Protein AF-A0A959AFT3-F1 (afdb_monomer_lite)

Structure (mmCIF, N/CA/C/O backbone):
data_AF-A0A959AFT3-F1
#
_entry.id   AF-A0A959AFT3-F1
#
loop_
_atom_site.group_PDB
_atom_site.id
_atom_site.type_symbol
_atom_site.label_atom_id
_atom_site.label_alt_id
_atom_site.label_comp_id
_atom_site.label_asym_id
_atom_site.label_entity_id
_atom_site.label_seq_id
_atom_site.pdbx_PDB_ins_code
_atom_site.Cartn_x
_atom_site.Cartn_y
_atom_site.Cartn_z
_atom_site.occupancy
_atom_site.B_iso_or_equiv
_atom_site.auth_seq_id
_atom_site.auth_comp_id
_atom_site.auth_asym_id
_atom_site.auth_atom_id
_atom_site.pdbx_PDB_model_num
ATOM 1 N N . MET A 1 1 ? -37.878 -51.610 -38.962 1.00 50.38 1 MET A N 1
ATOM 2 C CA . MET A 1 1 ? -36.842 -50.575 -38.734 1.00 50.38 1 MET A CA 1
ATOM 3 C C . MET A 1 1 ? -37.470 -49.386 -37.999 1.00 50.38 1 MET A C 1
ATOM 5 O O . MET A 1 1 ? -37.753 -48.377 -38.619 1.00 50.38 1 MET A O 1
ATOM 9 N N . THR A 1 2 ? -37.779 -49.506 -36.700 1.00 52.66 2 THR A N 1
ATOM 10 C CA . THR A 1 2 ? -38.501 -48.443 -35.948 1.00 52.66 2 THR A CA 1
ATOM 11 C C . THR A 1 2 ? -38.073 -48.290 -34.482 1.00 52.66 2 THR A C 1
ATOM 13 O O . THR A 1 2 ? -38.645 -47.487 -33.753 1.00 52.66 2 THR A O 1
ATOM 16 N N . MET A 1 3 ? -37.017 -48.972 -34.034 1.00 51.50 3 MET A N 1
ATOM 17 C CA . MET A 1 3 ? -36.477 -48.813 -32.678 1.00 51.50 3 MET A CA 1
ATOM 18 C C . MET A 1 3 ? -35.262 -47.884 -32.684 1.00 51.50 3 MET A C 1
ATOM 20 O O . MET A 1 3 ? -34.153 -48.362 -32.525 1.00 51.50 3 MET A O 1
ATOM 24 N N . ASN A 1 4 ? -35.423 -46.583 -32.953 1.00 55.84 4 ASN A N 1
ATOM 25 C CA . ASN A 1 4 ? -34.305 -45.625 -32.794 1.00 55.84 4 ASN A CA 1
ATOM 26 C C . ASN A 1 4 ? -34.704 -44.142 -32.659 1.00 55.84 4 ASN A C 1
ATOM 28 O O . ASN A 1 4 ? -33.827 -43.295 -32.496 1.00 55.84 4 ASN A O 1
ATOM 32 N N . LEU A 1 5 ? -35.998 -43.795 -32.716 1.00 53.03 5 LEU A N 1
ATOM 33 C CA . LEU A 1 5 ? -36.436 -42.392 -32.645 1.00 53.03 5 LEU A CA 1
ATOM 34 C C . LEU A 1 5 ? -36.875 -41.945 -31.239 1.00 53.03 5 LEU A C 1
ATOM 36 O O . LEU A 1 5 ? -36.595 -40.811 -30.862 1.00 53.03 5 LEU A O 1
ATOM 40 N N . PHE A 1 6 ? -37.500 -42.817 -30.437 1.00 52.81 6 PHE A N 1
ATOM 41 C CA . PHE A 1 6 ? -37.959 -42.465 -29.081 1.00 52.81 6 PHE A CA 1
ATOM 42 C C . PHE A 1 6 ? -36.811 -42.323 -28.071 1.00 52.81 6 PHE A C 1
ATOM 44 O O . PHE A 1 6 ? -36.791 -41.362 -27.307 1.00 52.81 6 PHE A O 1
ATOM 51 N N . ALA A 1 7 ? -35.805 -43.205 -28.124 1.00 52.31 7 ALA A N 1
ATOM 52 C CA . ALA A 1 7 ? -34.633 -43.116 -27.248 1.00 52.31 7 ALA A CA 1
ATOM 53 C C . ALA A 1 7 ? -33.841 -41.817 -27.481 1.00 52.31 7 ALA A C 1
ATOM 55 O O . ALA A 1 7 ? -33.435 -41.162 -26.528 1.00 52.31 7 ALA A O 1
ATOM 56 N N . LYS A 1 8 ? -33.707 -41.371 -28.739 1.00 45.59 8 LYS A N 1
ATOM 57 C CA . LYS A 1 8 ? -33.030 -40.108 -29.078 1.00 45.59 8 LYS A CA 1
ATOM 58 C C . LYS A 1 8 ? -33.766 -38.873 -28.545 1.00 45.59 8 LYS A C 1
ATOM 60 O O . LYS A 1 8 ? -33.109 -37.918 -28.156 1.00 45.59 8 LYS A O 1
ATOM 65 N N . ARG A 1 9 ? -35.105 -38.896 -28.476 1.00 48.78 9 ARG A N 1
ATOM 66 C CA . ARG A 1 9 ? -35.923 -37.775 -27.968 1.00 48.78 9 ARG A CA 1
ATOM 67 C C . ARG A 1 9 ? -35.876 -37.617 -26.445 1.00 48.78 9 ARG A C 1
ATOM 69 O O . ARG A 1 9 ? -36.058 -36.506 -25.967 1.00 48.78 9 ARG A O 1
ATOM 76 N N . LEU A 1 10 ? -35.605 -38.696 -25.708 1.00 49.09 10 LEU A N 1
ATOM 77 C CA . LEU A 1 10 ? -35.409 -38.675 -24.251 1.00 49.09 10 LEU A CA 1
ATOM 78 C C . LEU A 1 10 ? -33.938 -38.466 -23.855 1.00 49.09 10 LEU A C 1
ATOM 80 O O . LEU A 1 10 ? -33.671 -37.838 -22.838 1.00 49.09 10 LEU A O 1
ATOM 84 N N . LEU A 1 11 ? -32.982 -38.922 -24.673 1.00 50.16 11 LEU A N 1
ATOM 85 C CA . LEU A 1 11 ? -31.544 -38.749 -24.423 1.00 50.16 11 LEU A CA 1
ATOM 86 C C . LEU A 1 11 ? -31.043 -37.322 -24.719 1.00 50.16 11 LEU A C 1
ATOM 88 O O . LEU A 1 11 ? -30.145 -36.845 -24.032 1.00 50.16 11 LEU A O 1
ATOM 92 N N . TYR A 1 12 ? -31.625 -36.625 -25.705 1.00 47.81 12 TYR A N 1
ATOM 93 C CA . TYR A 1 12 ? -31.210 -35.270 -26.104 1.00 47.81 12 TYR A CA 1
ATOM 94 C C . TYR A 1 12 ? -31.439 -34.189 -25.026 1.00 47.81 12 TYR A C 1
ATOM 96 O O . TYR A 1 12 ? -30.485 -33.472 -24.729 1.00 47.81 12 TYR A O 1
ATOM 104 N N . PRO A 1 13 ? -32.623 -34.077 -24.378 1.00 51.22 13 PRO A N 1
ATOM 105 C CA . PRO A 1 13 ? -32.836 -33.068 -23.341 1.00 51.22 13 PRO A CA 1
ATOM 106 C C . PRO A 1 13 ? -32.063 -33.386 -22.055 1.00 51.22 13 PRO A C 1
ATOM 108 O O . PRO A 1 13 ? -31.607 -32.468 -21.380 1.00 51.22 13 PRO A O 1
ATOM 111 N N . VAL A 1 14 ? -31.857 -34.674 -21.742 1.00 58.31 14 VAL A N 1
ATOM 112 C CA . VAL A 1 14 ? -31.076 -35.119 -20.574 1.00 58.31 14 VAL A CA 1
ATOM 113 C C . VAL A 1 14 ? -29.596 -34.776 -20.747 1.00 58.31 14 VAL A C 1
ATOM 115 O O . VAL A 1 14 ? -28.982 -34.262 -19.817 1.00 58.31 14 VAL A O 1
ATOM 118 N N . PHE A 1 15 ? -29.036 -34.972 -21.945 1.00 56.56 15 PHE A N 1
ATOM 119 C CA . PHE A 1 15 ? -27.649 -34.613 -22.240 1.00 56.56 15 PHE A CA 1
ATOM 120 C C . PHE A 1 15 ? -27.430 -33.089 -22.254 1.00 56.56 15 PHE A C 1
ATOM 122 O O . PHE A 1 15 ? -26.429 -32.613 -21.724 1.00 56.56 15 PHE A O 1
ATOM 129 N N . THR A 1 16 ? -28.386 -32.300 -22.765 1.00 58.25 16 THR A N 1
ATOM 130 C CA . THR A 1 16 ? -28.302 -30.828 -22.705 1.00 58.25 16 THR A CA 1
ATOM 131 C C . THR A 1 16 ? -28.456 -30.272 -21.287 1.00 58.25 16 THR A C 1
ATOM 133 O O . THR A 1 16 ? -27.805 -29.284 -20.956 1.00 58.25 16 THR A O 1
ATOM 136 N N . LEU A 1 17 ? -29.261 -30.909 -20.424 1.00 57.31 17 LEU A N 1
ATOM 137 C CA . LEU A 1 17 ? -29.411 -30.487 -19.026 1.00 57.31 17 LEU A CA 1
ATOM 138 C C . LEU A 1 17 ? -28.144 -30.788 -18.201 1.00 57.31 17 LEU A C 1
ATOM 140 O O . LEU A 1 17 ? -27.763 -29.994 -17.348 1.00 57.31 17 LEU A O 1
ATOM 144 N N . LEU A 1 18 ? -27.460 -31.903 -18.486 1.00 59.19 18 LEU A N 1
ATOM 145 C CA . LEU A 1 18 ? -26.244 -32.321 -17.776 1.00 59.19 18 LEU A CA 1
ATOM 146 C C . LEU A 1 18 ? -25.041 -31.408 -18.069 1.00 59.19 18 LEU A C 1
ATOM 148 O O . LEU A 1 18 ? -24.259 -31.113 -17.170 1.00 59.19 18 LEU A O 1
ATOM 152 N N . VAL A 1 19 ? -24.918 -30.911 -19.304 1.00 60.91 19 VAL A N 1
ATOM 153 C CA . VAL A 1 19 ? -23.865 -29.953 -19.692 1.00 60.91 19 VAL A CA 1
ATOM 154 C C . VAL A 1 19 ? -24.105 -28.573 -19.065 1.00 60.91 19 VAL A C 1
ATOM 156 O O . VAL A 1 19 ? -23.151 -27.928 -18.641 1.00 60.91 19 VAL A O 1
ATOM 159 N N . ALA A 1 20 ? -25.362 -28.137 -18.920 1.00 59.06 20 ALA A N 1
ATOM 160 C CA . ALA A 1 20 ? -25.692 -26.853 -18.293 1.00 59.06 20 ALA A CA 1
ATOM 161 C C . ALA A 1 20 ? -25.366 -26.811 -16.784 1.00 59.06 20 ALA A C 1
ATOM 163 O O . ALA A 1 20 ? -24.941 -25.776 -16.277 1.00 59.06 20 ALA A O 1
ATOM 164 N N . VAL A 1 21 ? -25.499 -27.937 -16.072 1.00 60.09 21 VAL A N 1
ATOM 165 C CA . VAL A 1 21 ? -25.155 -28.039 -14.638 1.00 60.09 21 VAL A CA 1
ATOM 166 C C . VAL A 1 21 ? -23.637 -27.990 -14.408 1.00 60.09 21 VAL A C 1
ATOM 168 O O . VAL A 1 21 ? -23.182 -27.443 -13.405 1.00 60.09 21 VAL A O 1
ATOM 171 N N . LEU A 1 22 ? -22.836 -28.491 -15.354 1.00 57.91 22 LEU A N 1
ATOM 172 C CA . LEU A 1 22 ? -21.369 -28.477 -15.263 1.00 57.91 22 LEU A CA 1
ATOM 173 C C . LEU A 1 22 ? -20.749 -27.098 -15.544 1.00 57.91 22 LEU A C 1
ATOM 175 O O . LEU A 1 22 ? -19.599 -26.867 -15.180 1.00 57.91 22 LEU A O 1
ATOM 179 N N . LEU A 1 23 ? -21.505 -26.167 -16.134 1.00 57.06 23 LEU A N 1
ATOM 180 C CA . LEU A 1 23 ? -21.050 -24.797 -16.399 1.00 57.06 23 LEU A CA 1
ATOM 181 C C . LEU A 1 23 ? -21.301 -23.826 -15.231 1.00 57.06 23 LEU A C 1
ATOM 183 O O . LEU A 1 23 ? -20.816 -22.699 -15.274 1.00 57.06 23 LEU A O 1
ATOM 187 N N . TRP A 1 24 ? -22.000 -24.245 -14.166 1.00 55.09 24 TRP A N 1
ATOM 188 C CA . TRP A 1 24 ? -22.229 -23.400 -12.979 1.00 55.09 24 TRP A CA 1
ATOM 189 C C . TRP A 1 24 ? -21.109 -23.486 -11.930 1.00 55.09 24 TRP A C 1
ATOM 191 O O . TRP A 1 24 ? -21.090 -22.716 -10.978 1.00 55.09 24 TRP A O 1
ATOM 201 N N . GLN A 1 25 ? -20.129 -24.375 -12.104 1.00 58.41 25 GLN A N 1
ATOM 202 C CA . GLN A 1 25 ? -18.958 -24.455 -11.214 1.00 58.41 25 GLN A CA 1
ATOM 203 C C . GLN A 1 25 ? -17.856 -23.435 -11.590 1.00 58.41 25 GLN A C 1
ATOM 205 O O . GLN A 1 25 ? -16.703 -23.564 -11.182 1.00 58.41 25 GLN A O 1
ATOM 210 N N . GLY A 1 26 ? -18.189 -22.418 -12.391 1.00 61.81 26 GLY A N 1
ATOM 211 C CA . GLY A 1 26 ? -17.262 -21.391 -12.860 1.00 61.81 26 GLY A CA 1
ATOM 212 C C . GLY A 1 26 ? -16.961 -20.323 -11.807 1.00 61.81 26 GLY A C 1
ATOM 213 O O . GLY A 1 26 ? -17.759 -19.415 -11.599 1.00 61.81 26 GLY A O 1
ATOM 214 N N . CYS A 1 27 ? -15.762 -20.417 -11.226 1.00 56.44 27 CYS A N 1
ATOM 215 C CA . CYS A 1 27 ? -15.058 -19.419 -10.413 1.00 56.44 27 CYS A CA 1
ATOM 216 C C . CYS A 1 27 ? -15.701 -19.045 -9.068 1.00 56.44 27 CYS A C 1
ATOM 218 O O . CYS A 1 27 ? -16.203 -17.937 -8.880 1.00 56.44 27 CYS A O 1
ATOM 220 N N . LYS A 1 28 ? -15.484 -19.892 -8.054 1.00 53.88 28 LYS A N 1
ATOM 221 C CA . LYS A 1 28 ? -15.129 -19.334 -6.745 1.00 53.88 28 LYS A CA 1
ATOM 222 C C . LYS A 1 28 ? -13.781 -18.634 -6.933 1.00 53.88 28 LYS A C 1
ATOM 224 O O . LYS A 1 28 ? -12.808 -19.274 -7.325 1.00 53.88 28 LYS A O 1
ATOM 229 N N . LYS A 1 29 ? -13.737 -17.309 -6.769 1.00 46.47 29 LYS A N 1
ATOM 230 C CA . LYS A 1 29 ? -12.467 -16.651 -6.465 1.00 46.47 29 LYS A CA 1
ATOM 231 C C . LYS A 1 29 ? -12.096 -17.187 -5.091 1.00 46.47 29 LYS A C 1
ATOM 233 O O . LYS A 1 29 ? -12.714 -16.776 -4.118 1.00 46.47 29 LYS A O 1
ATOM 238 N N . ASP A 1 30 ? -11.181 -18.146 -5.051 1.00 48.66 30 ASP A N 1
ATOM 239 C CA . ASP A 1 30 ? -10.414 -18.388 -3.842 1.00 48.66 30 ASP A CA 1
ATOM 240 C C . ASP A 1 30 ? -9.631 -17.092 -3.635 1.00 48.66 30 ASP A C 1
ATOM 242 O O . ASP A 1 30 ? -8.664 -16.793 -4.339 1.00 48.66 30 ASP A O 1
ATOM 246 N N . ASP A 1 31 ? -10.145 -16.251 -2.749 1.00 51.16 31 ASP A N 1
ATOM 247 C CA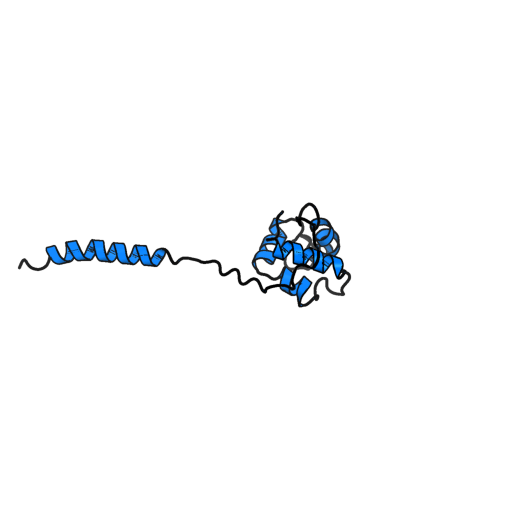 . ASP A 1 31 ? -9.418 -15.187 -2.093 1.00 51.16 31 ASP A CA 1
ATOM 248 C C . ASP A 1 31 ? -8.308 -15.850 -1.282 1.00 51.16 31 ASP A C 1
ATOM 250 O O . ASP A 1 31 ? -8.371 -15.976 -0.066 1.00 51.16 31 ASP A O 1
ATOM 254 N N . GLY A 1 32 ? -7.267 -16.300 -1.988 1.00 43.66 32 GLY A N 1
ATOM 255 C CA . GLY A 1 32 ? -5.983 -16.712 -1.437 1.00 43.66 32 GLY A CA 1
ATOM 256 C C . GLY A 1 32 ? -5.249 -15.520 -0.830 1.00 43.66 32 GLY A C 1
ATOM 257 O O . GLY A 1 32 ? -4.076 -15.295 -1.126 1.00 43.66 32 GLY A O 1
ATOM 258 N N . GLY A 1 33 ? -5.954 -14.728 -0.018 1.00 50.59 33 GLY A N 1
ATOM 259 C CA . GLY A 1 33 ? -5.364 -13.797 0.908 1.00 50.59 33 GLY A CA 1
ATOM 260 C C . GLY A 1 33 ? -4.421 -14.609 1.768 1.00 50.59 33 GLY A C 1
ATOM 261 O O . GLY A 1 33 ? -4.828 -15.478 2.531 1.00 50.59 33 GLY A O 1
ATOM 262 N N . GLN A 1 34 ? -3.129 -14.362 1.596 1.00 53.78 34 GLN A N 1
ATOM 263 C CA . GLN A 1 34 ? -2.205 -14.576 2.692 1.00 53.78 34 GLN A CA 1
ATOM 264 C C . GLN A 1 34 ? -2.844 -13.855 3.883 1.00 53.78 34 GLN A C 1
ATOM 266 O O . GLN A 1 34 ? -3.099 -12.655 3.793 1.00 53.78 34 GLN A O 1
ATOM 271 N N . ASP A 1 35 ? -3.207 -14.571 4.941 1.00 70.75 35 ASP A N 1
ATOM 272 C CA . ASP A 1 35 ? -3.720 -13.907 6.131 1.00 70.75 35 ASP A CA 1
ATOM 273 C C . ASP A 1 35 ? -2.556 -13.096 6.709 1.00 70.75 35 ASP A C 1
ATOM 275 O O . ASP A 1 35 ? -1.575 -13.640 7.224 1.00 70.75 35 ASP A O 1
ATOM 279 N N . GLY A 1 36 ? -2.620 -11.775 6.534 1.00 78.44 36 GLY A N 1
ATOM 280 C CA . GLY A 1 36 ? -1.701 -10.850 7.181 1.00 78.44 36 GLY A CA 1
ATOM 281 C C . GLY A 1 36 ? -1.775 -10.987 8.706 1.00 78.44 36 GLY A C 1
ATOM 282 O O . GLY A 1 36 ? -2.705 -11.601 9.239 1.00 78.44 36 GLY A O 1
ATOM 283 N N . PRO A 1 37 ? -0.822 -10.402 9.454 1.00 91.44 37 PRO A N 1
ATOM 284 C CA . PRO A 1 37 ? -0.963 -10.308 10.904 1.00 91.44 37 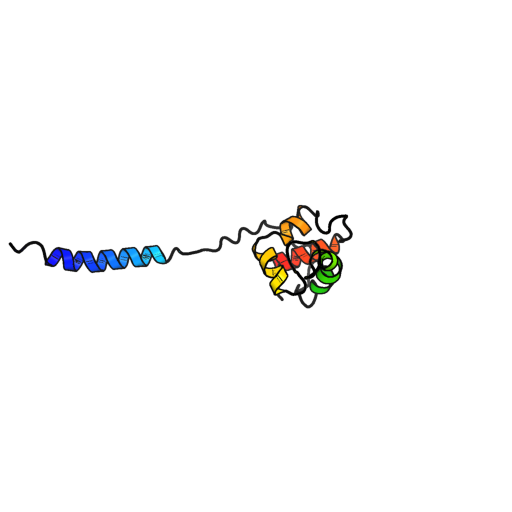PRO A CA 1
ATOM 285 C C . PRO A 1 37 ? -2.311 -9.657 11.258 1.00 91.44 37 PRO A C 1
ATOM 287 O O . PRO A 1 37 ? -2.792 -8.819 10.496 1.00 91.44 37 PRO A O 1
ATOM 290 N N . PRO A 1 38 ? -2.935 -9.988 12.399 1.00 93.06 38 PRO A N 1
ATOM 291 C CA . PRO A 1 38 ? -4.204 -9.376 12.777 1.00 93.06 38 PRO A CA 1
ATOM 292 C C . PRO A 1 38 ? -4.073 -7.850 12.849 1.00 93.06 38 PRO A C 1
ATOM 294 O O . PRO A 1 38 ? -3.028 -7.319 13.236 1.00 93.06 38 PRO A O 1
ATOM 297 N N . CYS A 1 39 ? -5.144 -7.135 12.496 1.00 93.94 39 CYS A N 1
ATOM 298 C CA . CYS A 1 39 ? -5.173 -5.686 12.654 1.00 93.94 39 CYS A CA 1
ATOM 299 C C . CYS A 1 39 ? -4.997 -5.320 14.135 1.00 93.94 39 CYS A C 1
ATOM 301 O O . CYS A 1 39 ? -5.747 -5.785 14.993 1.00 93.94 39 CYS A O 1
ATOM 303 N N . ASN A 1 40 ? -4.012 -4.473 14.427 1.00 93.81 40 ASN A N 1
ATOM 304 C CA . ASN A 1 40 ? -3.675 -4.025 15.779 1.00 93.81 40 ASN A CA 1
ATOM 305 C C . ASN A 1 40 ? -4.175 -2.599 16.087 1.00 93.81 40 ASN A C 1
ATOM 307 O O . ASN A 1 40 ? -3.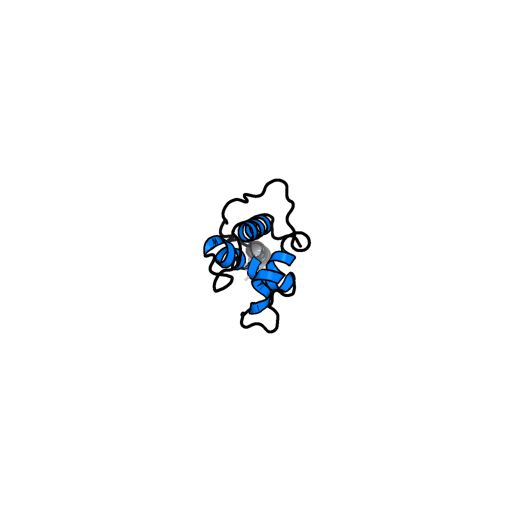880 -2.070 17.157 1.00 93.81 40 ASN A O 1
ATOM 311 N N . ILE A 1 41 ? -4.935 -1.980 15.176 1.00 93.62 41 ILE A N 1
ATOM 312 C CA . ILE A 1 41 ? -5.498 -0.634 15.337 1.00 93.62 41 ILE A CA 1
ATOM 313 C C . ILE A 1 41 ? -7.010 -0.747 15.543 1.00 93.62 41 ILE A C 1
ATOM 315 O O . ILE A 1 41 ? -7.760 -1.075 14.627 1.00 93.62 41 ILE A O 1
ATOM 319 N N . SER A 1 42 ? -7.470 -0.458 16.759 1.00 91.56 42 SER A N 1
ATOM 320 C CA . SER A 1 42 ? -8.888 -0.516 17.127 1.00 91.56 42 SER A CA 1
ATOM 321 C C . SER A 1 42 ? -9.593 0.832 16.964 1.00 91.56 42 SER A C 1
ATOM 323 O O . SER A 1 42 ? -9.011 1.876 17.253 1.00 91.56 42 SER A O 1
ATOM 325 N N . GLY A 1 43 ? -10.879 0.810 16.598 1.00 90.44 43 GLY A N 1
ATOM 326 C CA . GLY A 1 43 ? -11.739 2.004 16.597 1.00 90.44 43 GLY A CA 1
ATOM 327 C C . GLY A 1 43 ? -11.553 2.941 15.401 1.00 90.44 43 GLY A C 1
ATOM 328 O O . GLY A 1 43 ? -12.109 4.036 15.397 1.00 90.44 43 GLY A O 1
ATOM 329 N N . VAL A 1 44 ? -10.800 2.518 14.384 1.00 91.81 44 VAL A N 1
ATOM 330 C CA . VAL A 1 44 ? -10.580 3.275 13.147 1.00 91.81 44 VAL A CA 1
ATOM 331 C C . VAL A 1 44 ? -11.235 2.538 11.983 1.00 91.81 44 VAL A C 1
ATOM 333 O O . VAL A 1 44 ? -10.968 1.361 11.760 1.00 91.81 44 VAL A O 1
ATOM 336 N N . SER A 1 45 ? -12.073 3.244 11.222 1.00 93.31 45 SER A N 1
ATOM 337 C CA . SER A 1 45 ? -12.568 2.767 9.929 1.00 93.31 45 SER A CA 1
ATOM 338 C C . SER A 1 45 ? -11.592 3.205 8.845 1.00 93.31 45 SER A C 1
ATOM 340 O O . SER A 1 45 ? -11.556 4.383 8.496 1.00 93.31 45 SER A O 1
ATOM 342 N N . PHE A 1 46 ? -10.791 2.274 8.333 1.00 94.75 46 PHE A N 1
ATOM 343 C CA . PHE A 1 46 ? -9.799 2.580 7.307 1.00 94.75 46 PHE A CA 1
ATOM 344 C C . PHE A 1 46 ? -10.441 2.769 5.933 1.00 94.75 46 PHE A C 1
ATOM 346 O O . PHE A 1 46 ? -11.254 1.944 5.531 1.00 94.75 46 PHE A O 1
ATOM 353 N N . SER A 1 47 ? -10.016 3.790 5.186 1.00 97.25 47 SER A N 1
ATOM 354 C CA . SER A 1 47 ? -10.262 3.914 3.742 1.00 97.25 47 SER A CA 1
ATOM 355 C C . SER A 1 47 ? -9.048 4.473 2.997 1.00 97.25 47 SER A C 1
ATOM 357 O O . SER A 1 47 ? -8.136 5.059 3.600 1.00 97.25 47 SER A O 1
ATOM 359 N N . TYR A 1 48 ? -9.034 4.312 1.670 1.00 97.88 48 TYR A N 1
ATOM 360 C CA . TYR A 1 48 ? -8.000 4.897 0.820 1.00 97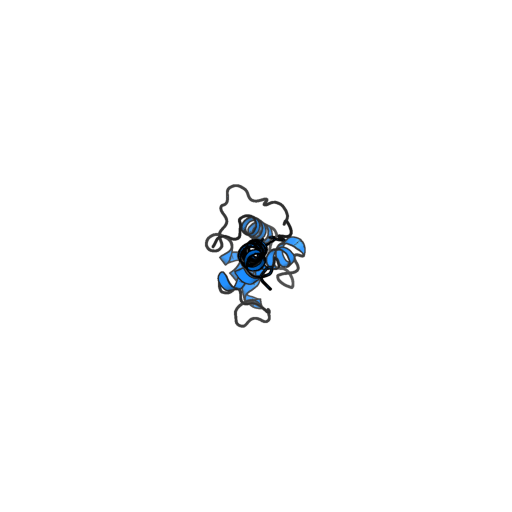.88 48 TYR A CA 1
ATOM 361 C C . TYR A 1 48 ? -7.955 6.413 0.997 1.00 97.88 48 TYR A C 1
ATOM 363 O O . TYR A 1 48 ? -6.911 6.970 1.320 1.00 97.88 48 TYR A O 1
ATOM 371 N N . THR A 1 49 ? -9.095 7.073 0.846 1.00 97.00 49 THR A N 1
ATOM 372 C CA . THR A 1 49 ? -9.224 8.531 0.902 1.00 97.00 49 THR A CA 1
ATOM 373 C C . THR A 1 49 ? -8.893 9.131 2.267 1.00 97.00 49 THR A C 1
ATOM 375 O O . THR A 1 49 ? -8.269 10.190 2.313 1.00 97.00 49 THR A O 1
ATOM 378 N N . ALA A 1 50 ? -9.267 8.474 3.369 1.00 95.31 50 ALA A N 1
ATOM 379 C CA . ALA A 1 50 ? -9.111 9.039 4.708 1.00 95.31 50 ALA A CA 1
ATOM 380 C C . ALA A 1 50 ? -7.738 8.762 5.337 1.00 95.31 50 ALA A C 1
ATOM 382 O O . ALA A 1 50 ? -7.199 9.623 6.030 1.00 95.31 50 ALA A O 1
ATOM 383 N N . ASN A 1 51 ? -7.168 7.570 5.124 1.00 96.19 51 ASN A N 1
ATOM 384 C CA . ASN A 1 51 ? -6.016 7.109 5.909 1.00 96.19 51 ASN A CA 1
ATOM 385 C C . ASN A 1 51 ? -4.816 6.724 5.043 1.00 96.19 51 ASN A C 1
ATOM 387 O O . ASN A 1 51 ? -3.675 7.017 5.398 1.00 96.19 51 ASN A O 1
ATOM 391 N N . ILE A 1 52 ? -5.060 6.050 3.919 1.00 98.19 52 ILE A N 1
ATOM 392 C CA . ILE A 1 52 ? -4.001 5.318 3.216 1.00 98.19 52 ILE A CA 1
ATOM 393 C C . ILE A 1 52 ? -3.379 6.121 2.081 1.00 98.19 52 ILE A C 1
ATOM 395 O O . ILE A 1 52 ? -2.177 5.995 1.850 1.00 98.19 52 ILE A O 1
ATOM 399 N N . LYS A 1 53 ? -4.134 7.003 1.417 1.00 97.81 53 LYS A N 1
ATOM 400 C CA . LYS A 1 53 ? -3.621 7.801 0.298 1.00 97.81 53 LYS A CA 1
ATOM 401 C C . LYS A 1 53 ? -2.376 8.586 0.702 1.00 97.81 53 LYS A C 1
ATOM 403 O O . LYS A 1 53 ? -1.379 8.536 -0.001 1.00 97.81 53 LYS A O 1
ATOM 408 N N . GLY A 1 54 ? -2.389 9.230 1.870 1.00 97.75 54 GLY A N 1
ATOM 409 C CA . GLY A 1 54 ? -1.219 9.958 2.362 1.00 97.75 54 GLY A CA 1
ATOM 410 C C . GLY A 1 54 ? 0.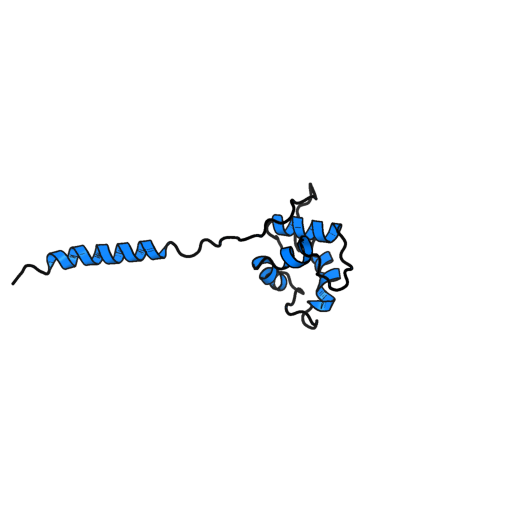009 9.064 2.583 1.00 97.75 54 GLY A C 1
ATOM 411 O O . GLY A 1 54 ? 1.132 9.510 2.371 1.00 97.75 54 GLY A O 1
ATOM 412 N N . ILE A 1 55 ? -0.186 7.804 2.985 1.00 98.00 55 ILE A N 1
ATOM 413 C CA . ILE A 1 55 ? 0.904 6.834 3.158 1.00 98.00 55 ILE A CA 1
ATOM 414 C C . ILE A 1 55 ? 1.460 6.416 1.792 1.00 98.00 55 ILE A C 1
ATOM 416 O O . ILE A 1 55 ? 2.679 6.411 1.621 1.00 98.00 55 ILE A O 1
ATOM 420 N N . ILE A 1 56 ? 0.587 6.121 0.822 1.00 97.56 56 ILE A N 1
ATOM 421 C CA . ILE A 1 56 ? 0.972 5.769 -0.556 1.00 97.56 56 ILE A CA 1
ATOM 422 C C . ILE A 1 56 ? 1.718 6.928 -1.218 1.00 97.56 56 ILE A C 1
ATOM 424 O O . ILE A 1 56 ? 2.795 6.724 -1.778 1.00 97.56 56 ILE A O 1
ATOM 428 N N . ASP A 1 57 ? 1.189 8.147 -1.099 1.00 96.81 57 ASP A N 1
ATOM 429 C CA . ASP A 1 57 ? 1.774 9.351 -1.686 1.00 96.81 57 ASP A CA 1
ATOM 430 C C . ASP A 1 57 ? 3.219 9.561 -1.210 1.00 96.81 57 ASP A C 1
ATOM 432 O O . ASP A 1 57 ? 4.103 9.848 -2.015 1.00 96.81 57 ASP A O 1
ATOM 436 N N . ARG A 1 58 ? 3.475 9.374 0.092 1.00 95.94 58 ARG A N 1
ATOM 437 C CA . ARG A 1 58 ? 4.806 9.569 0.686 1.00 95.94 58 ARG A CA 1
ATOM 438 C C . ARG A 1 58 ? 5.776 8.424 0.422 1.00 95.94 58 ARG A C 1
ATOM 440 O O . ARG A 1 58 ? 6.959 8.678 0.225 1.00 95.94 58 ARG A O 1
ATOM 447 N N . ASN A 1 59 ? 5.302 7.181 0.483 1.00 97.19 59 ASN A N 1
ATOM 448 C CA . ASN A 1 59 ? 6.182 6.012 0.540 1.00 97.19 59 ASN A CA 1
ATOM 449 C C . ASN A 1 59 ? 6.296 5.263 -0.792 1.00 97.19 59 ASN A C 1
ATOM 451 O O . ASN A 1 59 ? 7.223 4.478 -0.961 1.00 97.19 59 ASN A O 1
ATOM 455 N N . CYS A 1 60 ? 5.365 5.456 -1.727 1.00 96.75 60 CYS A N 1
ATOM 456 C CA . CYS A 1 60 ? 5.295 4.634 -2.934 1.00 96.75 60 CYS A CA 1
ATOM 457 C C . CYS A 1 60 ? 5.550 5.426 -4.218 1.00 96.75 60 CYS A C 1
ATOM 459 O O . CYS A 1 60 ? 6.219 4.914 -5.113 1.00 96.75 60 CYS A O 1
ATOM 461 N N . LEU A 1 61 ? 5.038 6.657 -4.332 1.00 96.12 61 LEU A N 1
ATOM 462 C CA . LEU A 1 61 ? 4.949 7.356 -5.625 1.00 96.12 61 LEU A CA 1
ATOM 463 C C . LEU A 1 61 ? 6.282 7.827 -6.219 1.00 96.12 61 LEU A C 1
ATOM 465 O O . LEU A 1 61 ? 6.335 8.117 -7.410 1.00 96.12 61 LEU A O 1
ATOM 469 N N . SER A 1 62 ? 7.368 7.877 -5.447 1.00 94.81 62 SER A N 1
ATOM 470 C CA . SER A 1 62 ? 8.697 8.167 -6.008 1.00 94.81 62 SER A CA 1
ATOM 471 C C . SER A 1 62 ? 9.153 7.084 -6.993 1.00 94.81 62 SER A C 1
ATOM 473 O O . SER A 1 62 ? 9.738 7.401 -8.027 1.00 94.81 62 SER A O 1
ATOM 475 N N . CYS A 1 63 ? 8.846 5.817 -6.698 1.00 96.31 63 CYS A N 1
ATOM 476 C CA . CYS A 1 63 ? 9.153 4.680 -7.565 1.00 96.31 63 CYS A CA 1
ATOM 477 C C . CYS A 1 63 ? 7.947 4.232 -8.392 1.00 96.31 63 CYS A C 1
ATOM 479 O O . CYS A 1 63 ? 8.107 3.825 -9.534 1.00 96.31 63 CYS A O 1
ATOM 481 N N . HIS A 1 64 ? 6.749 4.323 -7.825 1.00 96.50 64 HIS A N 1
ATOM 482 C CA . HIS A 1 64 ? 5.499 3.829 -8.399 1.00 96.50 64 HIS A CA 1
ATOM 483 C C . HIS A 1 64 ? 4.530 4.953 -8.790 1.00 96.50 64 HIS A C 1
ATOM 485 O O . HIS A 1 64 ? 3.321 4.760 -8.786 1.00 96.50 64 HIS A O 1
ATOM 491 N N . GLY A 1 65 ? 5.023 6.155 -9.073 1.00 93.94 65 GLY A N 1
ATOM 492 C CA . GLY A 1 65 ? 4.266 7.152 -9.837 1.00 93.94 65 GLY A CA 1
ATOM 493 C C . GLY A 1 65 ? 4.434 6.870 -11.329 1.00 93.94 65 GLY A C 1
ATOM 494 O O . GLY A 1 65 ? 5.409 6.230 -11.703 1.00 93.94 65 GLY A O 1
ATOM 495 N N . GLY A 1 66 ? 3.543 7.346 -12.202 1.00 89.56 66 GLY A N 1
ATOM 496 C CA . GLY A 1 66 ? 3.527 6.972 -13.632 1.00 89.56 66 GLY A CA 1
ATOM 497 C C . GLY A 1 66 ? 4.809 7.220 -14.454 1.00 89.56 66 GLY A C 1
ATOM 498 O O . GLY A 1 66 ? 4.871 6.806 -15.607 1.00 89.56 66 GLY A O 1
ATOM 499 N N . LEU A 1 67 ? 5.832 7.870 -13.885 1.00 90.81 67 LEU A N 1
ATOM 500 C CA . LEU A 1 67 ? 7.168 8.062 -14.474 1.00 90.81 67 LEU A CA 1
ATOM 501 C C . LEU A 1 67 ? 8.310 7.424 -13.655 1.00 90.81 67 LEU A C 1
ATOM 503 O O . LEU A 1 67 ? 9.480 7.604 -13.987 1.00 90.81 67 LEU A O 1
ATOM 507 N N . GLY A 1 68 ? 7.994 6.747 -12.554 1.00 92.94 68 GLY A N 1
ATOM 508 C CA . GLY A 1 68 ? 8.974 6.122 -11.678 1.00 92.94 68 GLY A CA 1
ATOM 509 C C . GLY A 1 68 ? 9.495 4.783 -12.224 1.00 92.94 68 GLY A C 1
ATOM 510 O O . GLY A 1 68 ? 8.918 4.213 -13.149 1.00 92.94 68 GLY A O 1
ATOM 511 N N . PRO A 1 69 ? 10.602 4.264 -11.663 1.00 94.50 69 PRO A N 1
ATOM 512 C CA . PRO A 1 69 ? 11.229 3.005 -12.084 1.00 94.50 69 PRO A CA 1
ATOM 513 C C . PRO A 1 69 ? 10.415 1.731 -11.788 1.00 94.50 69 PRO A C 1
ATOM 515 O O . PRO A 1 69 ? 10.782 0.652 -12.250 1.00 94.50 69 PRO A O 1
ATOM 518 N N . GLY A 1 70 ? 9.361 1.818 -10.978 1.00 93.56 70 GLY A N 1
ATOM 519 C CA . GLY A 1 70 ? 8.550 0.680 -10.563 1.00 93.56 70 GLY A CA 1
ATOM 520 C C . GLY A 1 70 ? 7.635 0.156 -11.680 1.00 93.56 70 GLY A C 1
ATOM 521 O O . GLY A 1 70 ? 7.173 0.921 -12.521 1.00 93.56 70 GLY A O 1
ATOM 522 N N . PRO A 1 71 ? 7.293 -1.145 -11.676 1.00 93.06 71 PRO A N 1
ATOM 523 C CA . PRO A 1 71 ? 6.503 -1.778 -12.742 1.00 93.06 71 PRO A CA 1
ATOM 524 C C . PRO A 1 71 ? 5.012 -1.396 -12.760 1.00 93.06 71 PRO A C 1
ATOM 526 O O . PRO A 1 71 ? 4.287 -1.791 -13.673 1.00 93.06 71 PRO A O 1
ATOM 529 N N . HIS A 1 72 ? 4.533 -0.680 -11.742 1.00 94.56 72 HIS A N 1
ATOM 530 C CA . HIS A 1 72 ? 3.123 -0.339 -11.558 1.00 94.56 72 HIS A CA 1
ATOM 531 C C . HIS A 1 72 ? 2.977 1.110 -11.101 1.00 94.56 72 HIS A C 1
ATOM 533 O O . HIS A 1 72 ? 3.796 1.578 -10.308 1.00 94.56 72 HIS A O 1
ATOM 539 N N . ASP A 1 73 ? 1.907 1.768 -11.552 1.00 96.19 73 ASP A N 1
ATOM 540 C CA . ASP A 1 73 ? 1.545 3.134 -11.171 1.00 96.19 73 ASP A CA 1
ATOM 541 C C . ASP A 1 73 ? 0.455 3.131 -10.087 1.00 96.19 73 ASP A C 1
ATOM 543 O O . ASP A 1 73 ? -0.632 2.585 -10.277 1.00 96.19 73 ASP A O 1
ATOM 547 N N . TYR A 1 74 ? 0.743 3.753 -8.945 1.00 96.81 74 TYR A N 1
ATOM 548 C CA . TYR A 1 74 ? -0.137 3.882 -7.781 1.00 96.81 74 TYR A CA 1
ATOM 549 C C . TYR A 1 74 ? -0.660 5.310 -7.593 1.00 96.81 74 TYR A C 1
ATOM 551 O O . TYR A 1 74 ? -1.225 5.626 -6.544 1.00 96.81 74 TYR A O 1
ATOM 559 N N . SER A 1 75 ? -0.523 6.173 -8.608 1.00 95.31 75 SER A N 1
ATOM 560 C CA . SER A 1 75 ? -1.042 7.551 -8.588 1.00 95.31 75 SER A CA 1
ATOM 561 C C . SER A 1 75 ? -2.569 7.613 -8.436 1.00 95.31 75 SER A C 1
ATOM 563 O O . SER A 1 75 ? -3.128 8.662 -8.115 1.00 95.31 75 SER A O 1
ATOM 565 N N . THR A 1 76 ? -3.257 6.490 -8.659 1.00 96.12 76 THR A N 1
ATOM 566 C CA . THR A 1 76 ? -4.703 6.323 -8.479 1.00 96.12 76 THR A CA 1
ATOM 567 C C . THR A 1 76 ? -5.003 5.088 -7.630 1.00 96.12 76 THR A C 1
ATOM 569 O O . THR A 1 76 ? -4.200 4.155 -7.554 1.00 96.12 76 THR A O 1
ATOM 572 N N . TYR A 1 77 ? -6.188 5.057 -7.014 1.00 97.44 77 TYR A N 1
ATOM 573 C CA . TYR A 1 77 ? -6.668 3.879 -6.285 1.00 97.44 77 TYR A CA 1
ATOM 574 C C . TYR A 1 77 ? -6.752 2.650 -7.199 1.00 97.44 77 TYR A C 1
ATOM 576 O O . TYR A 1 77 ? -6.336 1.559 -6.828 1.00 97.44 77 TYR A O 1
ATOM 584 N N . GLU A 1 78 ? -7.256 2.833 -8.417 1.00 95.94 78 GLU A N 1
ATOM 585 C CA . GLU A 1 78 ? -7.420 1.772 -9.406 1.00 95.94 78 GLU A CA 1
ATOM 586 C C . GLU A 1 78 ? -6.073 1.147 -9.795 1.00 95.94 78 GLU A C 1
ATOM 588 O O . GLU A 1 78 ? -5.981 -0.073 -9.938 1.00 95.94 78 GLU A O 1
ATOM 593 N N . GLY A 1 79 ? -5.019 1.965 -9.888 1.00 94.69 79 GLY A N 1
ATOM 594 C CA . GLY A 1 79 ? -3.660 1.505 -10.158 1.00 94.69 79 GLY A CA 1
ATOM 595 C C . GLY A 1 79 ? -3.148 0.521 -9.103 1.00 94.69 79 GLY A C 1
ATOM 596 O O . GLY A 1 79 ? -2.759 -0.603 -9.433 1.00 94.69 79 GLY A O 1
ATOM 597 N N . ILE A 1 80 ? -3.238 0.887 -7.817 1.00 96.75 80 ILE A N 1
ATOM 598 C CA . ILE A 1 80 ? -2.808 0.004 -6.720 1.00 96.75 80 ILE A CA 1
ATOM 599 C C . ILE A 1 80 ? -3.770 -1.170 -6.483 1.00 96.75 80 ILE A C 1
ATOM 601 O O . ILE A 1 80 ? -3.329 -2.238 -6.056 1.00 96.75 80 ILE A O 1
ATOM 605 N N . LYS A 1 81 ? -5.065 -1.026 -6.804 1.00 96.75 81 LYS A N 1
ATOM 606 C CA . LYS A 1 81 ? -6.068 -2.087 -6.619 1.00 96.75 81 LYS A CA 1
ATOM 607 C C . LYS A 1 81 ? -5.670 -3.386 -7.318 1.00 96.75 81 LYS A C 1
ATOM 609 O O . LYS A 1 81 ? -5.779 -4.449 -6.722 1.00 96.75 81 LYS A O 1
ATOM 614 N N . SER A 1 82 ? -5.146 -3.310 -8.538 1.00 92.81 82 SER A N 1
ATOM 615 C CA . SER A 1 82 ? -4.689 -4.504 -9.266 1.00 92.81 82 SER A CA 1
ATOM 616 C C . SER A 1 82 ? -3.583 -5.280 -8.530 1.00 92.81 82 SER A C 1
ATOM 618 O O . SER A 1 82 ? -3.520 -6.505 -8.594 1.00 92.81 82 SER A O 1
ATOM 620 N N . VAL A 1 83 ? -2.723 -4.579 -7.790 1.00 95.62 83 VAL A N 1
ATOM 621 C CA . VAL A 1 83 ? -1.614 -5.156 -7.018 1.00 95.62 83 VAL A CA 1
ATOM 622 C C . VAL A 1 83 ? -2.098 -5.674 -5.661 1.00 95.62 83 VAL A C 1
ATOM 624 O O . VAL A 1 83 ? -1.595 -6.688 -5.174 1.00 95.62 83 VAL A O 1
ATOM 627 N N . LEU A 1 84 ? -3.106 -5.018 -5.078 1.00 96.31 84 LEU A N 1
ATOM 628 C CA . LEU A 1 84 ? -3.829 -5.489 -3.892 1.00 96.31 84 LEU A CA 1
ATOM 629 C C . LEU A 1 84 ? -4.571 -6.796 -4.172 1.00 96.31 84 LEU A C 1
ATOM 631 O O . LEU A 1 84 ? -4.426 -7.743 -3.405 1.00 96.31 84 LEU A O 1
ATOM 635 N N . ASP A 1 85 ? -5.290 -6.871 -5.294 1.00 94.88 85 ASP A N 1
ATOM 636 C CA . ASP A 1 85 ? -6.041 -8.059 -5.715 1.00 94.88 85 ASP A CA 1
ATOM 637 C C . ASP A 1 85 ? -5.119 -9.282 -5.915 1.00 94.88 85 ASP A C 1
ATOM 639 O O . ASP A 1 85 ? -5.548 -10.417 -5.732 1.00 94.88 85 ASP A O 1
ATOM 643 N N . ASN A 1 86 ? -3.841 -9.051 -6.241 1.00 93.50 86 ASN A N 1
ATOM 644 C CA . ASN A 1 86 ? -2.810 -10.086 -6.376 1.00 93.50 86 ASN A CA 1
ATOM 645 C C . ASN A 1 86 ? -2.035 -10.371 -5.070 1.00 93.50 86 ASN A C 1
ATOM 647 O O . ASN A 1 86 ? -1.050 -11.106 -5.092 1.00 93.50 86 ASN A O 1
ATOM 651 N N . GLY A 1 87 ? -2.409 -9.754 -3.942 1.00 94.88 87 GLY A N 1
ATOM 652 C CA . GLY A 1 87 ? -1.772 -9.954 -2.630 1.00 94.88 87 GLY A CA 1
ATOM 653 C C . GLY A 1 87 ? -0.366 -9.355 -2.482 1.00 94.88 87 GLY A C 1
ATOM 654 O O . GLY A 1 87 ? 0.251 -9.457 -1.422 1.00 94.88 87 GLY A O 1
ATOM 655 N N . LEU A 1 88 ? 0.153 -8.689 -3.515 1.00 95.75 88 LEU A N 1
ATOM 656 C CA . LEU A 1 88 ? 1.540 -8.224 -3.553 1.00 95.75 88 LEU A CA 1
ATOM 657 C C . LEU A 1 88 ? 1.809 -7.084 -2.567 1.00 95.75 88 LEU A C 1
ATOM 659 O O . LEU A 1 88 ? 2.899 -7.017 -2.006 1.00 95.75 88 LEU A O 1
ATOM 663 N N . VAL A 1 89 ? 0.837 -6.201 -2.315 1.00 97.00 89 VAL A N 1
ATOM 664 C CA . VAL A 1 89 ? 1.023 -5.136 -1.312 1.00 97.00 89 VAL A CA 1
ATOM 665 C C . VAL A 1 89 ? 1.218 -5.742 0.075 1.00 97.00 89 VAL A C 1
ATOM 667 O O . VAL A 1 89 ? 2.154 -5.362 0.773 1.00 97.00 89 VAL A O 1
ATOM 670 N N . LEU A 1 90 ? 0.391 -6.717 0.459 1.00 97.00 90 LEU A N 1
ATOM 671 C CA . LEU A 1 90 ? 0.529 -7.397 1.744 1.00 97.00 90 LEU A CA 1
ATOM 672 C C . LEU A 1 90 ? 1.898 -8.081 1.859 1.00 97.00 90 LEU A C 1
ATOM 674 O O . LEU A 1 90 ? 2.635 -7.854 2.820 1.00 97.00 90 LEU A O 1
ATOM 678 N N . GLU A 1 91 ? 2.264 -8.855 0.842 1.00 96.88 91 GLU A N 1
ATOM 679 C CA . GLU A 1 91 ? 3.517 -9.605 0.814 1.00 96.88 91 GLU A CA 1
ATOM 680 C C . GLU A 1 91 ? 4.747 -8.695 0.933 1.00 96.88 91 GLU A C 1
ATOM 682 O O . GLU A 1 91 ? 5.635 -8.935 1.749 1.00 96.88 91 GLU A O 1
ATOM 687 N N . ARG A 1 92 ? 4.816 -7.621 0.141 1.00 96.75 92 ARG A N 1
ATOM 688 C CA . ARG A 1 92 ? 6.009 -6.760 0.067 1.00 96.75 92 ARG A CA 1
ATOM 689 C C . ARG A 1 92 ? 6.070 -5.735 1.200 1.00 96.75 92 ARG A C 1
ATOM 691 O O . ARG A 1 92 ? 7.143 -5.440 1.726 1.00 96.75 92 ARG A O 1
ATOM 698 N N . VAL A 1 93 ? 4.924 -5.193 1.613 1.00 97.31 93 VAL A N 1
ATOM 699 C CA . VAL A 1 93 ? 4.868 -4.091 2.586 1.00 97.31 93 VAL A CA 1
ATOM 700 C C . VAL A 1 93 ? 4.719 -4.590 4.020 1.00 97.31 93 VAL A C 1
ATOM 702 O O . VAL A 1 93 ? 5.331 -4.019 4.923 1.00 97.31 93 VAL A O 1
ATOM 705 N N . VAL A 1 94 ? 3.940 -5.645 4.255 1.00 96.56 94 VAL A N 1
ATOM 706 C CA . VAL A 1 94 ? 3.621 -6.108 5.614 1.00 96.56 94 VAL A CA 1
ATOM 707 C C . VAL A 1 94 ? 4.493 -7.294 6.017 1.00 96.56 94 VAL A C 1
ATOM 709 O O . VAL A 1 94 ? 5.078 -7.267 7.101 1.00 96.56 94 VAL A O 1
ATOM 712 N N . ILE A 1 95 ? 4.615 -8.298 5.141 1.00 95.38 95 ILE A N 1
ATOM 713 C CA . ILE A 1 95 ? 5.313 -9.559 5.436 1.00 95.38 95 ILE A CA 1
ATOM 714 C C . ILE A 1 95 ? 6.828 -9.400 5.258 1.00 95.38 95 ILE A C 1
ATOM 716 O O . ILE A 1 95 ? 7.576 -9.464 6.233 1.00 95.38 95 ILE A O 1
ATOM 720 N N . LYS A 1 96 ? 7.292 -9.146 4.027 1.00 95.81 96 LYS A N 1
ATOM 721 C CA . LYS A 1 96 ? 8.725 -9.015 3.705 1.00 95.81 96 LYS A CA 1
ATOM 722 C C . LYS A 1 96 ? 9.324 -7.692 4.151 1.00 95.81 96 LYS A C 1
ATOM 724 O O . LYS A 1 96 ? 10.512 -7.635 4.456 1.00 95.81 96 LYS A O 1
ATOM 729 N N . LYS A 1 97 ? 8.502 -6.640 4.188 1.00 95.81 97 LYS A N 1
ATOM 730 C CA . LYS A 1 97 ? 8.909 -5.265 4.518 1.00 95.81 97 LYS A CA 1
ATOM 731 C C . LYS A 1 97 ? 10.068 -4.758 3.647 1.00 95.81 97 LYS A C 1
ATOM 733 O O . LYS A 1 97 ? 10.841 -3.909 4.084 1.00 95.81 97 LYS A O 1
ATOM 738 N N . ASP A 1 98 ? 10.171 -5.265 2.421 1.00 95.88 98 ASP A N 1
ATOM 739 C CA . ASP A 1 98 ? 11.227 -4.941 1.456 1.00 95.88 98 ASP A CA 1
ATOM 740 C C . ASP A 1 98 ? 10.835 -3.797 0.510 1.00 95.88 98 ASP A C 1
ATOM 742 O O . ASP A 1 98 ? 11.644 -3.357 -0.303 1.00 95.88 98 ASP A O 1
ATOM 746 N N . MET A 1 99 ? 9.607 -3.291 0.654 1.00 96.31 99 MET A N 1
ATOM 747 C CA . MET A 1 99 ? 9.150 -2.037 0.069 1.00 96.31 99 MET A CA 1
ATOM 748 C C . MET A 1 99 ? 8.782 -1.029 1.172 1.00 96.31 99 MET A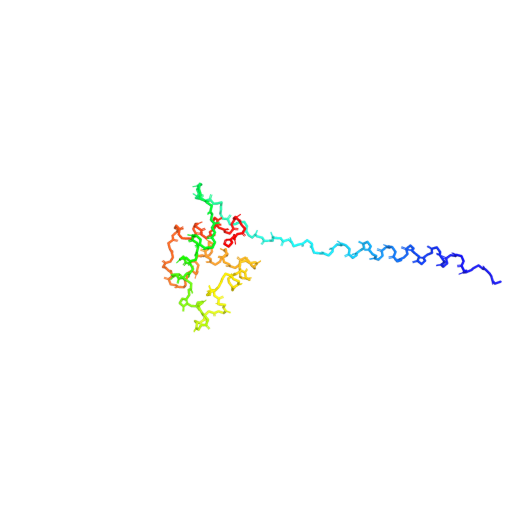 C 1
ATOM 750 O O . MET A 1 99 ? 8.144 -1.414 2.165 1.00 96.31 99 MET A O 1
ATOM 754 N N . PRO A 1 100 ? 9.153 0.255 1.026 1.00 96.00 100 PRO A N 1
ATOM 755 C CA . PRO A 1 100 ? 9.984 0.819 -0.047 1.00 96.00 100 PRO A CA 1
ATOM 756 C C . PRO A 1 100 ? 11.440 0.326 0.020 1.00 96.00 100 PRO A C 1
ATOM 758 O O . PRO A 1 100 ? 11.935 -0.008 1.100 1.00 96.00 100 PRO A O 1
ATOM 761 N N . GLU A 1 101 ? 12.121 0.272 -1.127 1.00 93.38 101 GLU A N 1
ATOM 762 C CA . GLU A 1 101 ? 13.541 -0.097 -1.184 1.00 93.38 101 GLU A CA 1
ATOM 763 C C . GLU A 1 101 ? 14.382 0.895 -0.367 1.00 93.38 101 GLU A C 1
ATOM 765 O O . GLU A 1 101 ? 14.170 2.105 -0.418 1.00 93.38 101 GLU A O 1
ATOM 770 N N . GLY A 1 102 ? 15.328 0.390 0.429 1.00 86.69 102 GLY A N 1
ATOM 771 C CA . GLY A 1 102 ? 16.109 1.224 1.352 1.00 86.69 102 GLY A CA 1
ATOM 772 C C . GLY A 1 102 ? 15.357 1.656 2.621 1.00 86.69 102 GLY A C 1
ATOM 773 O O . GLY A 1 102 ? 15.954 2.289 3.490 1.00 86.69 102 GLY A O 1
ATOM 774 N N . GLY A 1 103 ? 14.085 1.267 2.780 1.00 86.31 103 GLY A N 1
ATOM 775 C CA . GLY A 1 103 ? 13.291 1.506 3.984 1.00 86.31 103 GLY A CA 1
ATOM 776 C C . GLY A 1 103 ? 12.493 2.812 3.947 1.00 86.31 103 GLY A C 1
ATOM 777 O O . GLY A 1 103 ? 11.917 3.178 2.930 1.00 86.31 103 GLY A O 1
ATOM 778 N N . GLY A 1 104 ? 12.379 3.488 5.094 1.00 85.25 104 GLY A N 1
ATOM 779 C CA . GLY A 1 104 ? 11.682 4.780 5.221 1.00 85.25 104 GLY A CA 1
ATOM 780 C C . GLY A 1 104 ? 10.215 4.706 5.659 1.00 85.25 104 GLY A C 1
ATOM 781 O O . GLY A 1 104 ? 9.730 5.653 6.269 1.00 85.25 104 GLY A O 1
ATOM 782 N N . MET A 1 105 ? 9.538 3.572 5.457 1.00 95.50 105 MET A N 1
ATOM 783 C CA . MET A 1 105 ? 8.170 3.369 5.952 1.00 95.50 105 MET A CA 1
ATOM 784 C C . MET A 1 105 ? 8.165 2.858 7.399 1.00 95.50 105 MET A C 1
ATOM 786 O O . MET A 1 105 ? 8.761 1.817 7.707 1.00 95.50 105 MET A O 1
ATOM 790 N N . SER A 1 106 ? 7.450 3.567 8.274 1.00 96.69 106 SER A N 1
ATOM 791 C CA . SER A 1 106 ? 7.328 3.234 9.698 1.00 96.69 106 SER A CA 1
ATOM 792 C C . SER A 1 106 ? 6.462 1.991 9.949 1.00 96.69 106 SER A C 1
ATOM 794 O O . SER A 1 106 ? 5.628 1.610 9.127 1.00 96.69 106 SER A O 1
ATOM 796 N N . GLN A 1 107 ? 6.612 1.361 11.121 1.00 96.19 107 GLN A N 1
ATOM 797 C CA . GLN A 1 107 ? 5.762 0.223 11.492 1.00 96.19 107 GLN A CA 1
ATOM 798 C C . GLN A 1 107 ? 4.281 0.628 11.606 1.00 96.19 107 GLN A C 1
ATOM 800 O O . GLN A 1 107 ? 3.427 -0.114 11.144 1.00 96.19 107 GLN A O 1
ATOM 805 N N . ALA A 1 108 ? 3.977 1.829 12.111 1.00 96.81 108 ALA A N 1
ATOM 806 C CA . ALA A 1 108 ? 2.601 2.330 12.205 1.00 96.81 108 ALA A CA 1
ATOM 807 C C . ALA A 1 108 ? 1.935 2.517 10.826 1.00 96.81 108 ALA A C 1
ATOM 809 O O . ALA A 1 108 ? 0.737 2.275 10.667 1.00 96.81 108 ALA A O 1
ATOM 810 N N . GLU A 1 109 ? 2.704 2.914 9.807 1.00 97.81 109 GLU A N 1
ATOM 811 C CA . GLU A 1 109 ? 2.214 2.990 8.426 1.00 97.81 109 GLU A CA 1
ATOM 812 C C . GLU A 1 109 ? 1.953 1.597 7.840 1.00 97.81 109 GLU A C 1
ATOM 814 O O . GLU A 1 109 ? 0.913 1.389 7.215 1.00 97.81 109 GLU A O 1
ATOM 819 N N . ARG A 1 110 ? 2.843 0.625 8.091 1.00 97.88 110 ARG A N 1
ATOM 820 C CA . ARG A 1 110 ? 2.632 -0.776 7.680 1.00 97.88 110 ARG A CA 1
ATOM 821 C C . ARG A 1 110 ? 1.401 -1.381 8.350 1.00 97.88 110 ARG A C 1
ATOM 823 O O . ARG A 1 110 ? 0.610 -2.036 7.680 1.00 97.88 110 ARG A O 1
ATOM 830 N N . ASP A 1 111 ? 1.214 -1.113 9.638 1.00 97.44 111 ASP A N 1
ATOM 831 C CA . ASP A 1 111 ? 0.060 -1.568 10.416 1.00 97.44 111 ASP A CA 1
ATOM 832 C C . ASP A 1 111 ? -1.246 -0.957 9.888 1.00 97.44 111 ASP A C 1
ATOM 834 O O . ASP A 1 111 ? -2.244 -1.659 9.726 1.00 97.44 111 ASP A O 1
ATOM 838 N N . SER A 1 112 ? -1.219 0.328 9.518 1.00 98.00 112 SER A N 1
ATOM 839 C CA . SER A 1 112 ? -2.350 1.009 8.875 1.00 98.00 112 SER A CA 1
ATOM 840 C C . SER A 1 112 ? -2.711 0.370 7.530 1.00 98.00 112 SER A C 1
ATOM 842 O O . SER A 1 112 ? -3.885 0.112 7.265 1.00 98.00 112 SER A O 1
ATOM 844 N N . ILE A 1 113 ? -1.711 0.067 6.693 1.00 97.81 113 ILE A N 1
ATOM 845 C CA . ILE A 1 113 ? -1.913 -0.637 5.417 1.00 97.81 113 ILE A CA 1
ATOM 846 C C . ILE A 1 113 ? -2.480 -2.041 5.661 1.00 97.81 113 ILE A C 1
ATOM 848 O O . ILE A 1 113 ? -3.430 -2.432 4.989 1.00 97.81 113 ILE A O 1
ATOM 852 N N . ASN A 1 114 ? -1.952 -2.779 6.639 1.00 97.50 114 ASN A N 1
ATOM 853 C CA . ASN A 1 114 ? -2.434 -4.112 6.992 1.00 97.50 114 ASN A CA 1
ATOM 854 C C . ASN A 1 114 ? -3.907 -4.096 7.438 1.00 97.50 114 ASN A C 1
ATOM 856 O O . ASN A 1 114 ? -4.725 -4.836 6.898 1.00 97.50 114 ASN A O 1
ATOM 860 N N . CYS A 1 115 ? -4.272 -3.205 8.364 1.00 96.56 115 CYS A N 1
ATOM 861 C CA . CYS A 1 115 ? -5.654 -3.041 8.820 1.00 96.56 115 CYS A CA 1
ATOM 862 C C . CYS A 1 115 ? -6.610 -2.664 7.681 1.00 96.56 115 CYS A C 1
ATOM 864 O O . CYS A 1 115 ? -7.736 -3.160 7.617 1.00 96.56 115 CYS A O 1
ATOM 866 N N . TRP A 1 116 ? -6.161 -1.816 6.757 1.00 97.38 116 TRP A N 1
ATOM 867 C CA . TRP A 1 116 ? -6.940 -1.460 5.578 1.00 97.38 116 TRP A CA 1
ATOM 868 C C . TRP A 1 116 ? -7.129 -2.637 4.614 1.00 97.38 116 TRP A C 1
ATOM 870 O O . TRP A 1 116 ? -8.249 -2.857 4.154 1.00 97.38 116 TRP A O 1
ATOM 880 N N . ILE A 1 117 ? -6.082 -3.429 4.354 1.00 96.75 117 ILE A N 1
ATOM 881 C CA . ILE A 1 117 ? -6.166 -4.650 3.535 1.00 96.75 117 ILE A CA 1
ATOM 882 C C . ILE A 1 117 ? -7.157 -5.642 4.155 1.00 96.75 117 ILE A C 1
ATOM 884 O O . ILE A 1 117 ? -8.055 -6.109 3.458 1.00 96.75 117 ILE A O 1
ATOM 888 N N . LEU A 1 118 ? -7.055 -5.892 5.465 1.00 94.38 118 LEU A N 1
ATOM 889 C CA . LEU A 1 118 ? -7.968 -6.777 6.202 1.00 94.38 118 LEU A CA 1
ATOM 890 C C . LEU A 1 118 ? -9.423 -6.284 6.203 1.00 94.38 118 LEU A C 1
ATOM 892 O O . LEU A 1 118 ? -10.344 -7.082 6.340 1.00 94.38 118 LEU A O 1
ATOM 896 N N . SER A 1 119 ? -9.639 -4.981 6.017 1.00 93.81 119 SER A N 1
ATOM 897 C CA . SER A 1 119 ? -10.975 -4.383 5.884 1.00 93.81 119 SER A CA 1
ATOM 898 C C . SER A 1 119 ? -11.526 -4.446 4.451 1.00 93.81 119 SER A C 1
ATOM 900 O O . SER A 1 119 ? -12.561 -3.845 4.169 1.00 93.81 119 SER A O 1
ATOM 902 N N . GLY A 1 120 ? -10.840 -5.130 3.528 1.00 94.75 120 GLY A N 1
ATOM 903 C CA . GLY A 1 120 ? -11.225 -5.209 2.117 1.00 94.75 120 GLY A CA 1
ATOM 904 C C . GLY A 1 120 ? -10.855 -3.966 1.306 1.00 94.75 120 GLY A C 1
ATOM 905 O O . GLY A 1 120 ? -11.519 -3.667 0.315 1.00 94.75 120 GLY A O 1
ATOM 906 N N . TYR A 1 121 ? -9.829 -3.225 1.745 1.00 96.69 121 TYR A N 1
ATOM 907 C CA . TYR A 1 121 ? -9.251 -2.063 1.059 1.00 96.69 121 TYR A CA 1
ATOM 908 C C . TYR A 1 121 ? -10.288 -1.059 0.493 1.00 96.69 121 TYR A C 1
ATOM 910 O O . TYR A 1 121 ? -10.192 -0.655 -0.675 1.00 96.69 121 TYR A O 1
ATOM 918 N N . PRO A 1 122 ? -11.282 -0.610 1.293 1.00 97.12 122 PRO A N 1
ATOM 919 C CA . PRO A 1 122 ? -12.303 0.329 0.828 1.00 97.12 122 PRO A CA 1
ATOM 920 C C . PRO A 1 122 ? -11.674 1.654 0.378 1.00 97.12 122 PRO A C 1
ATOM 922 O O . PRO A 1 122 ? -10.660 2.101 0.927 1.00 97.12 122 PRO A O 1
ATOM 925 N N . LYS A 1 123 ? -12.270 2.270 -0.645 1.00 96.25 123 LYS A N 1
ATOM 926 C CA . LYS A 1 123 ? -11.800 3.530 -1.233 1.00 96.25 123 LYS A CA 1
ATOM 927 C C . LYS A 1 123 ? -12.122 4.733 -0.339 1.00 96.25 123 LYS A C 1
ATOM 929 O O . LYS A 1 123 ? -13.234 4.772 0.214 1.00 96.25 123 LYS A O 1
#

Foldseek 3Di:
DPPDDPVCVVVVVVVVVVVVVVVVVPDPPPQPQPLFDDQPDPPDDDACVPQQVVVCVPFPCCQQDPPHVDPWHPPDPVGCVVCLSVNNCRCCCRPVVCGPPVHDRDPVNSSSVSNCSVVVHHD

Radius of gyration: 24.27 Å; chains: 1; bounding box: 55×60×56 Å

Sequence (123 aa):
MTMNLFAKRLLYPVFTLLVAVLLWQGCKKDDGGQDGPPCNISGVSFSYTANIKGIIDRNCLSCHGGLGPGPHDYSTYEGIKSVLDNGLVLERVVIKKDMPEGGGMSQAERDSINCWILSGYPK

pLDDT: mean 83.43, std 18.85, range [43.66, 98.19]

Secondary structure (DSSP, 8-state):
--SSSHHHHHHHHHHHHHHHHHTTT----------PSPP---S----IIIIIHHHHHHHTHHHHSTTSSSSS--SSHHHHHHHHHTTHHIIIIIIS---STT----HHHHHHHHHHHHTT---